Protein AF-A0A924SR46-F1 (afdb_monomer_lite)

Structure (mmCIF, N/CA/C/O backbone):
data_AF-A0A924SR46-F1
#
_entry.id   AF-A0A924SR46-F1
#
loop_
_atom_site.group_PDB
_atom_site.id
_atom_site.type_symbol
_atom_site.label_atom_id
_atom_site.label_alt_id
_atom_site.label_comp_id
_atom_site.label_asym_id
_atom_site.label_entity_id
_atom_site.label_seq_id
_atom_site.pdbx_PDB_ins_code
_atom_site.Cartn_x
_atom_site.Cartn_y
_atom_site.Cartn_z
_atom_site.occupancy
_atom_site.B_iso_or_equiv
_atom_site.auth_seq_id
_atom_site.auth_comp_id
_atom_site.auth_asym_id
_atom_site.auth_atom_id
_atom_site.pdbx_PDB_model_num
ATOM 1 N N . MET A 1 1 ? 10.509 16.889 -22.270 1.00 54.34 1 MET A N 1
ATOM 2 C CA . MET A 1 1 ? 10.581 15.571 -21.599 1.00 54.34 1 MET A CA 1
ATOM 3 C C . MET A 1 1 ? 11.833 14.773 -22.000 1.00 54.34 1 MET A C 1
ATOM 5 O O . MET A 1 1 ? 11.965 13.639 -21.573 1.00 54.34 1 MET A O 1
ATOM 9 N N . TYR A 1 2 ? 12.782 15.368 -22.738 1.00 54.53 2 TYR A N 1
ATOM 10 C CA . TYR A 1 2 ? 14.102 14.810 -23.071 1.00 54.53 2 TYR A CA 1
ATOM 11 C C . TYR A 1 2 ? 15.075 15.977 -23.220 1.00 54.53 2 TYR A C 1
ATOM 13 O O . TYR A 1 2 ? 15.497 16.347 -24.311 1.00 54.53 2 TYR A O 1
ATOM 21 N N . ASP A 1 3 ? 15.317 16.649 -22.103 1.00 64.50 3 ASP A N 1
ATOM 22 C CA . ASP A 1 3 ? 15.836 18.016 -22.132 1.00 64.50 3 ASP A CA 1
ATOM 23 C C . ASP A 1 3 ? 17.377 18.029 -22.088 1.00 64.50 3 ASP A C 1
ATOM 25 O O . ASP A 1 3 ? 18.006 19.064 -22.288 1.00 64.50 3 ASP A O 1
ATOM 29 N N . ASN A 1 4 ? 17.996 16.867 -21.838 1.00 70.69 4 ASN A N 1
ATOM 30 C CA . ASN A 1 4 ? 19.431 16.630 -21.953 1.00 70.69 4 ASN A CA 1
ATOM 31 C C . ASN A 1 4 ? 19.748 15.122 -22.070 1.00 70.69 4 ASN A C 1
ATOM 33 O O . ASN A 1 4 ? 18.899 14.268 -21.802 1.00 70.69 4 ASN A O 1
ATOM 37 N N . ALA A 1 5 ? 20.992 14.806 -22.448 1.00 70.81 5 ALA A N 1
ATOM 38 C CA . ALA A 1 5 ? 21.471 13.434 -22.645 1.00 70.81 5 ALA A CA 1
ATOM 39 C C . ALA A 1 5 ? 21.355 12.557 -21.384 1.00 70.81 5 ALA A C 1
ATOM 41 O O . ALA A 1 5 ? 21.022 11.382 -21.490 1.00 70.81 5 ALA A O 1
ATOM 42 N N . ASN A 1 6 ? 21.542 13.141 -20.197 1.00 67.38 6 ASN A N 1
ATOM 43 C CA . ASN A 1 6 ? 21.421 12.443 -18.914 1.00 67.38 6 ASN A CA 1
ATOM 44 C C . ASN A 1 6 ? 19.966 12.011 -18.659 1.00 67.38 6 ASN A C 1
ATOM 46 O O . ASN A 1 6 ? 19.716 10.902 -18.200 1.00 67.38 6 ASN A O 1
ATOM 50 N N . THR A 1 7 ? 18.991 12.859 -19.006 1.00 65.31 7 THR A N 1
ATOM 51 C CA . THR A 1 7 ? 17.563 12.529 -18.934 1.00 65.31 7 THR A CA 1
ATOM 52 C C . THR A 1 7 ? 17.222 11.387 -19.885 1.00 65.31 7 THR A C 1
ATOM 54 O O . THR A 1 7 ? 16.486 10.492 -19.493 1.00 65.31 7 THR A O 1
ATOM 57 N N . VAL A 1 8 ? 17.768 11.376 -21.105 1.00 67.56 8 VAL A N 1
ATOM 58 C CA . VAL A 1 8 ? 17.541 10.297 -22.083 1.00 67.56 8 VAL A CA 1
ATOM 59 C C . VAL A 1 8 ? 18.120 8.977 -21.577 1.00 67.56 8 VAL A C 1
ATOM 61 O O . VAL A 1 8 ? 17.394 7.995 -21.502 1.00 67.56 8 VAL A O 1
ATOM 64 N N . GLU A 1 9 ? 19.391 8.960 -21.175 1.00 68.12 9 GLU A N 1
ATOM 65 C CA . GLU A 1 9 ? 20.091 7.748 -20.731 1.00 68.12 9 GLU A CA 1
ATOM 66 C C . GLU A 1 9 ? 19.404 7.107 -19.516 1.00 68.12 9 GLU A C 1
ATOM 68 O O . GLU A 1 9 ? 19.146 5.906 -19.492 1.00 68.12 9 GLU A O 1
ATOM 73 N N . LYS A 1 10 ? 18.990 7.932 -18.551 1.00 67.50 10 LYS A N 1
ATOM 74 C CA . LYS A 1 10 ? 18.297 7.483 -17.339 1.00 67.50 10 LYS A CA 1
ATOM 75 C C . LYS A 1 10 ? 16.829 7.136 -17.544 1.00 67.50 10 LYS A C 1
ATOM 77 O O . LYS A 1 10 ? 16.287 6.372 -16.757 1.00 67.50 10 LYS A O 1
ATOM 82 N N . SER A 1 11 ? 16.179 7.669 -18.581 1.00 57.31 11 SER A N 1
ATOM 83 C CA . SER A 1 11 ? 14.776 7.341 -18.882 1.00 57.31 11 SER A CA 1
ATOM 84 C C . SER A 1 11 ? 14.591 5.894 -19.342 1.00 57.31 11 SER A C 1
ATOM 86 O O . SER A 1 11 ? 13.474 5.386 -19.291 1.00 57.31 11 SER A O 1
ATOM 88 N N . PHE A 1 12 ? 15.663 5.238 -19.798 1.00 67.00 12 PHE A N 1
ATOM 89 C CA . PHE A 1 12 ? 15.639 3.843 -20.244 1.00 67.00 12 PHE A CA 1
ATOM 90 C C . PHE A 1 12 ? 16.308 2.874 -19.259 1.00 67.00 12 PHE A C 1
ATOM 92 O O . PHE A 1 12 ? 16.263 1.664 -19.478 1.00 67.00 12 PHE A O 1
ATOM 99 N N . ASP A 1 13 ? 16.891 3.375 -18.165 1.00 73.44 13 ASP A N 1
ATOM 100 C CA . ASP A 1 13 ? 17.368 2.532 -17.071 1.00 73.44 13 ASP A CA 1
ATOM 101 C C . ASP A 1 13 ? 16.204 2.214 -16.125 1.00 73.44 13 ASP A C 1
ATOM 103 O O . ASP A 1 13 ? 15.815 3.014 -15.275 1.00 73.44 13 ASP A O 1
ATOM 107 N N . LEU A 1 14 ? 15.660 1.007 -16.274 1.00 62.41 14 LEU A N 1
ATOM 108 C CA . LEU A 1 14 ? 14.538 0.498 -15.480 1.00 62.41 14 LEU A CA 1
ATOM 109 C C . LEU A 1 14 ? 14.840 0.399 -13.974 1.00 62.41 14 LEU A C 1
ATOM 111 O O . LEU A 1 14 ? 13.915 0.227 -13.183 1.00 62.41 14 LEU A O 1
ATOM 115 N N . ASN A 1 15 ? 16.109 0.497 -13.572 1.00 74.38 15 ASN A N 1
ATOM 116 C CA . ASN A 1 15 ? 16.530 0.464 -12.173 1.00 74.38 15 ASN A CA 1
ATOM 117 C C . ASN A 1 15 ? 16.908 1.849 -11.637 1.00 74.38 15 ASN A C 1
ATOM 119 O O . ASN A 1 15 ? 17.216 1.985 -10.450 1.00 74.38 15 ASN A O 1
ATOM 123 N N . TYR A 1 16 ? 16.887 2.882 -12.481 1.00 80.31 16 TYR A N 1
ATOM 124 C CA . TYR A 1 16 ? 17.234 4.227 -12.066 1.00 80.31 16 TYR A CA 1
ATOM 125 C C . TYR A 1 16 ? 16.027 4.957 -11.473 1.00 80.31 16 TYR A C 1
ATOM 127 O O . TYR A 1 16 ? 15.036 5.240 -12.144 1.00 80.31 16 TYR A O 1
ATOM 135 N N . ILE A 1 17 ? 16.154 5.357 -10.209 1.00 81.25 17 ILE A N 1
ATOM 136 C CA . ILE A 1 17 ? 15.283 6.349 -9.579 1.00 81.25 17 ILE A CA 1
ATOM 137 C C . ILE A 1 17 ? 16.175 7.522 -9.179 1.00 81.25 17 ILE A C 1
ATOM 139 O O . ILE A 1 17 ? 17.184 7.342 -8.495 1.00 81.25 17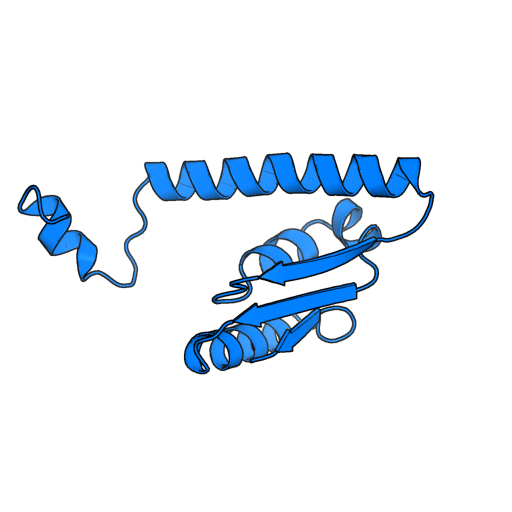 ILE A O 1
ATOM 143 N N . SER A 1 18 ? 15.831 8.734 -9.617 1.00 86.31 18 SER A N 1
ATOM 144 C CA . SER A 1 18 ? 16.599 9.920 -9.234 1.00 86.31 18 SER A CA 1
ATOM 145 C C . SER A 1 18 ? 16.492 10.177 -7.731 1.00 86.31 18 SER A C 1
ATOM 147 O O . SER A 1 18 ? 15.475 9.872 -7.112 1.00 86.31 18 SER A O 1
ATOM 149 N N . GLU A 1 19 ? 17.516 10.791 -7.137 1.00 88.88 19 GLU A N 1
ATOM 150 C CA . GLU A 1 19 ? 17.499 11.146 -5.711 1.00 88.88 19 GLU A CA 1
ATOM 151 C C . GLU A 1 19 ? 16.261 11.979 -5.348 1.00 88.88 19 GLU A C 1
ATOM 153 O O . GLU A 1 19 ? 15.602 11.714 -4.348 1.00 88.88 19 GLU A O 1
ATOM 158 N N . HIS A 1 20 ? 15.885 12.920 -6.216 1.00 88.44 20 HIS A N 1
ATOM 159 C CA . HIS A 1 20 ? 14.669 13.710 -6.056 1.00 88.44 20 HIS A CA 1
ATOM 160 C C . HIS A 1 20 ? 13.402 12.839 -6.014 1.00 88.44 20 HIS A C 1
ATOM 162 O O . HIS A 1 20 ? 12.529 13.061 -5.180 1.00 88.44 20 HIS A O 1
ATOM 168 N N . LEU A 1 21 ? 13.287 11.831 -6.888 1.00 88.25 21 LEU A N 1
ATOM 169 C CA . LEU A 1 21 ? 12.146 10.910 -6.876 1.00 88.25 21 LEU A CA 1
ATOM 170 C C . LEU A 1 21 ? 12.141 10.027 -5.623 1.00 88.25 21 LEU A C 1
ATOM 172 O O . LEU A 1 21 ? 11.077 9.810 -5.050 1.00 88.25 21 LEU A O 1
ATOM 176 N N . ILE A 1 22 ? 13.310 9.576 -5.157 1.00 91.19 22 ILE A N 1
ATOM 177 C CA . ILE A 1 22 ? 13.437 8.850 -3.884 1.00 91.19 22 ILE A CA 1
ATOM 178 C C . ILE A 1 22 ? 12.942 9.733 -2.729 1.00 91.19 22 ILE A C 1
ATOM 180 O O . ILE A 1 22 ? 12.125 9.297 -1.921 1.00 91.19 22 ILE A O 1
ATOM 184 N N . GLN A 1 23 ? 13.389 10.988 -2.664 1.00 94.38 23 GLN A N 1
ATOM 185 C CA . GLN A 1 23 ? 12.962 11.942 -1.637 1.00 94.38 23 GLN A CA 1
ATOM 186 C C . GLN A 1 23 ? 11.452 12.210 -1.697 1.00 94.38 23 GLN A C 1
ATOM 188 O O . GLN A 1 23 ? 10.795 12.215 -0.657 1.00 94.38 23 GLN A O 1
ATOM 193 N N . ALA A 1 24 ? 10.887 12.365 -2.897 1.00 93.81 24 ALA A N 1
ATOM 194 C CA . ALA A 1 24 ? 9.451 12.558 -3.084 1.00 93.81 24 ALA A CA 1
ATOM 195 C C . ALA A 1 24 ? 8.635 11.347 -2.597 1.00 93.81 24 ALA A C 1
ATOM 197 O O . ALA A 1 24 ? 7.658 11.525 -1.871 1.00 93.81 24 ALA A O 1
ATOM 198 N N . GLN A 1 25 ? 9.069 10.123 -2.918 1.00 93.38 25 GLN A N 1
ATOM 199 C CA . GLN A 1 25 ? 8.433 8.888 -2.440 1.00 93.38 25 GLN A CA 1
ATOM 200 C C . GLN A 1 25 ? 8.459 8.779 -0.909 1.00 93.38 25 GLN A C 1
A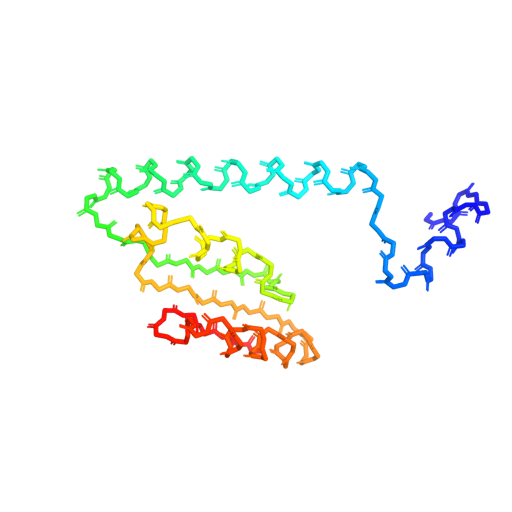TOM 202 O O . GLN A 1 25 ? 7.484 8.335 -0.301 1.00 93.38 25 GLN A O 1
ATOM 207 N N . TRP A 1 26 ? 9.552 9.197 -0.266 1.00 94.75 26 TRP A N 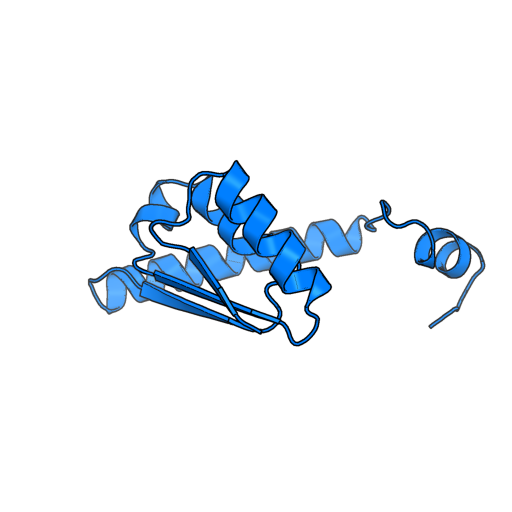1
ATOM 208 C CA . TRP A 1 26 ? 9.637 9.211 1.195 1.00 94.75 26 TRP A CA 1
ATOM 209 C C . TRP A 1 26 ? 8.764 10.289 1.832 1.00 94.75 26 TRP A C 1
ATOM 211 O O . TRP A 1 26 ? 8.126 10.020 2.850 1.00 94.75 26 TRP A O 1
ATOM 221 N N . ALA A 1 27 ? 8.713 11.486 1.246 1.00 96.75 27 ALA A N 1
ATOM 222 C CA . ALA A 1 27 ? 7.857 12.567 1.725 1.00 96.75 27 ALA A CA 1
ATOM 223 C C . ALA A 1 27 ? 6.374 12.170 1.657 1.00 96.75 27 ALA A C 1
ATOM 225 O O . ALA A 1 27 ? 5.658 12.301 2.649 1.00 96.75 27 ALA A O 1
ATOM 226 N N . GLU A 1 28 ? 5.944 11.594 0.532 1.00 95.88 28 GLU A N 1
ATOM 227 C CA . GLU A 1 28 ? 4.607 11.017 0.368 1.00 95.88 28 GLU A CA 1
ATOM 228 C C . GLU A 1 28 ? 4.315 9.973 1.454 1.00 95.88 28 GLU A C 1
ATOM 230 O O . GLU A 1 28 ? 3.291 10.050 2.134 1.00 95.88 28 GLU A O 1
ATOM 235 N N . PHE A 1 29 ? 5.234 9.031 1.680 1.00 96.50 29 PHE A N 1
ATOM 236 C CA . PHE A 1 29 ? 5.047 7.993 2.690 1.00 96.50 29 PHE A CA 1
ATOM 237 C C . PHE A 1 29 ? 4.943 8.560 4.117 1.00 96.50 29 PHE A C 1
ATOM 239 O O . PHE A 1 29 ? 4.178 8.054 4.941 1.00 96.50 29 PHE A O 1
ATOM 246 N N . ILE A 1 30 ? 5.694 9.618 4.437 1.00 97.75 30 ILE A N 1
ATOM 247 C CA . ILE A 1 30 ? 5.622 10.296 5.738 1.00 97.75 30 ILE A CA 1
ATOM 248 C C . ILE A 1 30 ? 4.253 10.949 5.936 1.00 97.75 30 ILE A C 1
ATOM 250 O O . ILE A 1 30 ? 3.640 10.743 6.986 1.00 97.75 30 ILE A O 1
ATOM 254 N N . GLU A 1 31 ? 3.766 11.703 4.952 1.00 98.25 31 GLU A N 1
ATOM 255 C CA . GLU A 1 31 ? 2.464 12.370 5.050 1.00 98.25 31 GLU A CA 1
ATOM 256 C C . GLU A 1 31 ? 1.311 11.362 5.088 1.00 98.25 31 GLU A C 1
ATOM 258 O O . GLU A 1 31 ? 0.405 11.496 5.912 1.00 98.25 31 GLU A O 1
ATOM 263 N N . LEU A 1 32 ? 1.386 10.282 4.305 1.00 97.94 32 LEU A N 1
ATOM 264 C CA . LEU A 1 32 ? 0.380 9.221 4.327 1.00 97.94 32 LEU A CA 1
ATOM 265 C C . LEU A 1 32 ? 0.231 8.597 5.724 1.00 97.94 32 LEU A C 1
ATOM 267 O O . LEU A 1 32 ? -0.885 8.432 6.214 1.00 97.94 32 LEU A O 1
ATOM 271 N N . LYS A 1 33 ? 1.342 8.304 6.414 1.00 98.12 33 LYS A N 1
ATOM 272 C CA . LYS A 1 33 ? 1.300 7.773 7.790 1.00 98.12 33 LYS A CA 1
ATOM 273 C C . LYS A 1 33 ? 0.641 8.734 8.779 1.00 98.12 33 LYS A C 1
ATOM 275 O O . LYS A 1 33 ? -0.045 8.275 9.694 1.00 98.12 33 LYS A O 1
ATOM 280 N N . LYS A 1 34 ? 0.832 10.048 8.609 1.00 98.50 34 LYS A N 1
ATOM 281 C CA . LYS A 1 34 ? 0.174 11.061 9.451 1.00 98.50 34 LYS A CA 1
ATOM 282 C C . LYS A 1 34 ? -1.334 11.033 9.235 1.00 98.50 34 LYS A C 1
ATOM 284 O O . LYS A 1 34 ? -2.072 10.965 10.212 1.00 98.50 34 LYS A O 1
ATOM 289 N N . VAL A 1 35 ? -1.773 10.997 7.976 1.00 98.38 35 VAL A N 1
ATOM 290 C CA . VAL A 1 35 ? -3.198 10.934 7.619 1.00 98.38 35 VAL A CA 1
ATOM 291 C C . VAL A 1 35 ? -3.846 9.654 8.147 1.00 98.38 35 VAL A C 1
ATOM 293 O O . VAL A 1 35 ? -4.918 9.722 8.744 1.00 98.38 35 VAL A O 1
ATOM 296 N N . ILE A 1 36 ? -3.192 8.497 7.996 1.00 98.56 36 ILE A N 1
ATOM 297 C CA . ILE A 1 36 ? -3.690 7.224 8.543 1.00 98.56 36 ILE A CA 1
ATOM 298 C C . ILE A 1 36 ? -3.854 7.325 10.063 1.00 98.56 36 ILE A C 1
ATOM 300 O O . ILE A 1 36 ? -4.925 7.023 10.583 1.00 98.56 36 ILE A O 1
ATOM 304 N N . THR A 1 37 ? -2.825 7.804 10.766 1.00 98.56 37 THR A N 1
ATOM 305 C CA . THR A 1 37 ? -2.852 7.964 12.227 1.00 98.56 37 THR A CA 1
ATOM 306 C C . THR A 1 37 ? -3.975 8.902 12.674 1.00 98.56 37 THR A C 1
ATOM 308 O O . THR A 1 37 ? -4.761 8.563 13.560 1.00 98.56 37 THR A O 1
ATOM 311 N N . GLU A 1 38 ? -4.090 10.075 12.047 1.00 98.62 38 GLU A N 1
ATOM 312 C CA . GLU A 1 38 ? -5.126 11.059 12.370 1.00 98.62 38 GLU A CA 1
ATOM 313 C C . GLU A 1 38 ? -6.529 10.475 12.167 1.00 98.62 38 GLU A C 1
ATOM 315 O O . GLU A 1 38 ? -7.373 10.540 13.064 1.00 98.62 38 GLU A O 1
ATOM 320 N N . LEU A 1 39 ? -6.780 9.870 11.002 1.00 98.56 39 LEU A N 1
ATOM 321 C CA . LEU A 1 39 ? -8.083 9.305 10.666 1.00 98.56 39 LEU A CA 1
ATOM 322 C C . LEU A 1 39 ? -8.438 8.116 11.556 1.00 98.56 39 LEU A C 1
ATOM 324 O O . LEU A 1 39 ? -9.589 8.017 11.981 1.00 98.56 39 LEU A O 1
ATOM 328 N N . TYR A 1 40 ? -7.472 7.254 11.875 1.00 98.69 40 TYR A N 1
ATOM 329 C CA . TYR A 1 40 ? -7.663 6.139 12.796 1.00 98.69 40 TYR A CA 1
ATOM 330 C C . TYR A 1 40 ? -8.145 6.629 14.164 1.00 98.69 40 TYR A C 1
ATOM 332 O O . TYR A 1 40 ? -9.166 6.158 14.664 1.00 98.69 40 TYR A O 1
ATOM 340 N N . HIS A 1 41 ? -7.465 7.623 14.746 1.00 98.38 41 HIS A N 1
ATOM 341 C CA . HIS A 1 41 ? -7.848 8.179 16.045 1.00 98.38 41 HIS A CA 1
ATOM 342 C C . HIS A 1 41 ? -9.176 8.933 15.991 1.00 98.38 41 HIS A C 1
ATOM 344 O O . HIS A 1 41 ? -9.993 8.802 16.900 1.00 98.38 41 HIS A O 1
ATOM 350 N N . ARG A 1 42 ? -9.426 9.688 14.916 1.00 98.50 42 ARG A N 1
ATOM 351 C CA . ARG A 1 42 ? -10.672 10.444 14.748 1.00 98.50 42 ARG A CA 1
ATOM 352 C C . ARG A 1 42 ? -11.889 9.536 14.586 1.00 98.50 42 ARG A C 1
ATOM 354 O O . ARG A 1 42 ? -12.953 9.843 15.113 1.00 98.50 42 ARG A O 1
ATOM 361 N N . LEU A 1 43 ? -11.749 8.451 13.828 1.00 98.00 43 LEU A N 1
ATOM 362 C CA . LEU A 1 43 ? -12.831 7.502 13.554 1.00 98.00 43 LEU A CA 1
ATOM 363 C C . LEU A 1 43 ? -12.914 6.383 14.598 1.00 98.00 43 LEU A C 1
ATOM 365 O O . LEU A 1 43 ? -13.905 5.656 14.621 1.00 98.00 43 LEU A O 1
ATOM 369 N N . ASN A 1 44 ? -11.882 6.248 15.435 1.00 97.81 44 ASN A N 1
ATOM 370 C CA . ASN A 1 44 ? -11.709 5.199 16.435 1.00 97.81 44 ASN A CA 1
ATOM 371 C C . ASN A 1 44 ? -11.907 3.784 15.861 1.00 97.81 44 ASN A C 1
ATOM 373 O O . ASN A 1 44 ? -12.575 2.937 16.456 1.00 97.81 44 ASN A O 1
ATOM 377 N N . ARG A 1 45 ? -11.371 3.548 14.657 1.00 97.88 45 ARG A N 1
ATOM 378 C CA . ARG A 1 45 ? -11.410 2.252 13.967 1.00 97.88 45 ARG A CA 1
ATOM 379 C C . ARG A 1 45 ? -10.312 2.147 12.903 1.00 97.88 45 ARG A C 1
ATOM 381 O O . ARG A 1 45 ? -9.942 3.179 12.337 1.00 97.88 45 ARG A O 1
ATOM 388 N N . PRO A 1 46 ? -9.855 0.926 12.567 1.00 98.50 46 PRO A N 1
ATOM 389 C CA . PRO A 1 46 ? -8.992 0.697 11.413 1.00 98.50 46 PRO A CA 1
ATOM 390 C C . PRO A 1 46 ? -9.611 1.188 10.097 1.00 98.50 46 PRO A C 1
ATOM 392 O O . PRO A 1 46 ? -10.832 1.161 9.916 1.00 98.50 46 PRO A O 1
ATOM 395 N N . LEU A 1 47 ? -8.760 1.635 9.178 1.00 98.50 47 LEU A N 1
ATOM 396 C CA . LEU A 1 47 ? -9.151 2.251 7.913 1.00 98.50 47 LEU A CA 1
ATOM 397 C C . LEU A 1 47 ? -9.175 1.234 6.771 1.00 98.50 47 LEU A C 1
ATOM 399 O O . LEU A 1 47 ? -8.300 0.375 6.678 1.00 98.50 47 LEU A O 1
ATOM 403 N N . SER A 1 48 ? -10.139 1.386 5.869 1.00 98.38 48 SER A N 1
ATOM 404 C CA . SER A 1 48 ? -10.090 0.784 4.535 1.00 98.38 48 SER A CA 1
ATOM 405 C C . SER A 1 48 ? -9.510 1.807 3.562 1.00 98.38 48 SER A C 1
ATOM 407 O O . SER A 1 48 ? -9.979 2.947 3.528 1.00 98.38 48 SER A O 1
ATOM 409 N N . ILE A 1 49 ? -8.486 1.419 2.808 1.00 98.31 49 ILE A N 1
ATOM 410 C CA . ILE A 1 49 ? -7.754 2.288 1.881 1.00 98.31 49 ILE A CA 1
ATOM 411 C C . ILE A 1 49 ? -8.002 1.809 0.451 1.00 98.31 49 ILE A C 1
ATOM 413 O O . ILE A 1 49 ? -7.935 0.612 0.197 1.00 98.31 49 ILE A O 1
ATOM 417 N N . LEU A 1 50 ? -8.259 2.753 -0.457 1.00 98.19 50 LEU A N 1
ATOM 418 C CA . LEU A 1 50 ? -8.254 2.531 -1.901 1.00 98.19 50 LEU A CA 1
ATOM 419 C C . LEU A 1 50 ? -7.047 3.258 -2.509 1.00 98.19 50 LEU A C 1
ATOM 421 O O . LEU A 1 50 ? -6.953 4.481 -2.396 1.00 98.19 50 LEU A O 1
ATOM 425 N N . ASP A 1 51 ? -6.152 2.510 -3.144 1.00 97.62 51 ASP A N 1
ATOM 426 C CA . ASP A 1 51 ? -4.950 2.990 -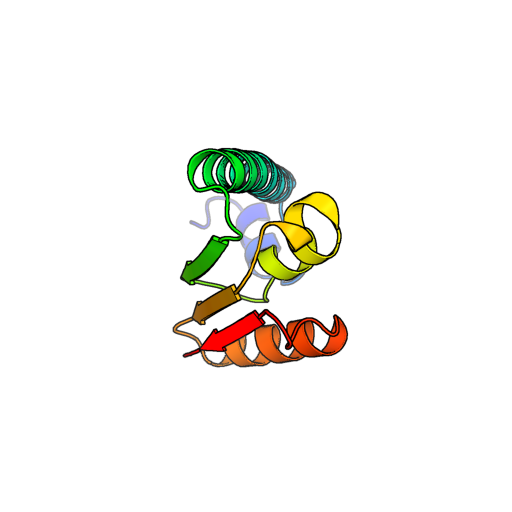3.825 1.00 97.62 51 ASP A CA 1
ATOM 427 C C . ASP A 1 51 ? -5.134 2.917 -5.345 1.00 97.62 51 ASP A C 1
ATOM 429 O O . ASP A 1 51 ? -5.215 1.835 -5.929 1.00 97.62 51 ASP A O 1
ATOM 433 N N . ILE A 1 52 ? -5.247 4.079 -5.987 1.00 97.62 52 ILE A N 1
ATOM 434 C CA . ILE A 1 52 ? -5.448 4.185 -7.434 1.00 97.62 52 ILE A CA 1
ATOM 435 C C . ILE A 1 52 ? -4.090 4.402 -8.094 1.00 97.62 52 ILE A C 1
ATOM 437 O O . ILE A 1 52 ? -3.461 5.441 -7.899 1.00 97.62 52 ILE A O 1
ATOM 441 N N . GLY A 1 53 ? -3.675 3.442 -8.918 1.00 96.50 53 GLY A N 1
ATOM 442 C CA . GLY A 1 53 ? -2.315 3.358 -9.438 1.00 96.50 53 GLY A CA 1
ATOM 443 C C . GLY A 1 53 ? -1.379 2.638 -8.467 1.00 96.50 53 GLY A C 1
ATOM 444 O O . GLY A 1 53 ? -0.283 3.133 -8.198 1.00 96.50 53 GLY A O 1
ATOM 445 N N . ILE A 1 54 ? -1.799 1.471 -7.951 1.00 96.81 54 ILE A N 1
ATOM 446 C CA . ILE A 1 54 ? -1.010 0.673 -6.989 1.00 96.81 54 ILE A CA 1
ATOM 447 C C . ILE A 1 54 ? 0.383 0.307 -7.531 1.00 96.81 54 ILE A C 1
ATOM 449 O O . ILE A 1 54 ? 1.319 0.054 -6.756 1.00 96.81 54 ILE A O 1
ATOM 453 N N . GLY A 1 55 ? 0.555 0.281 -8.859 1.00 96.06 55 GLY A N 1
ATOM 454 C CA . GLY A 1 55 ? 1.826 -0.004 -9.505 1.00 96.06 55 GLY A CA 1
ATOM 455 C C . GLY A 1 55 ? 2.371 -1.356 -9.056 1.00 96.06 55 GLY A C 1
ATOM 456 O O . GLY A 1 55 ? 1.757 -2.393 -9.264 1.00 96.06 55 GLY A O 1
ATOM 457 N N . ASN A 1 56 ? 3.529 -1.358 -8.396 1.00 95.62 56 ASN A N 1
ATOM 458 C CA . ASN A 1 56 ? 4.166 -2.575 -7.887 1.00 95.62 56 ASN A CA 1
ATOM 459 C C . ASN A 1 56 ? 3.866 -2.871 -6.403 1.00 95.62 56 ASN A C 1
ATOM 461 O O . ASN A 1 56 ? 4.644 -3.589 -5.773 1.00 95.62 56 ASN A O 1
ATOM 465 N N . ALA A 1 57 ? 2.798 -2.314 -5.824 1.00 97.19 57 ALA A N 1
ATOM 466 C CA . ALA A 1 57 ? 2.473 -2.434 -4.398 1.00 97.19 57 ALA A CA 1
ATOM 467 C C . ALA A 1 57 ? 3.514 -1.788 -3.451 1.00 97.19 57 ALA A C 1
ATOM 469 O O . ALA A 1 57 ? 3.705 -2.243 -2.320 1.00 97.19 57 ALA A O 1
ATOM 470 N N . ARG A 1 58 ? 4.194 -0.707 -3.876 1.00 96.00 58 ARG A N 1
ATOM 471 C CA . ARG A 1 58 ? 5.203 0.003 -3.056 1.00 96.00 58 ARG A CA 1
ATOM 472 C C . AR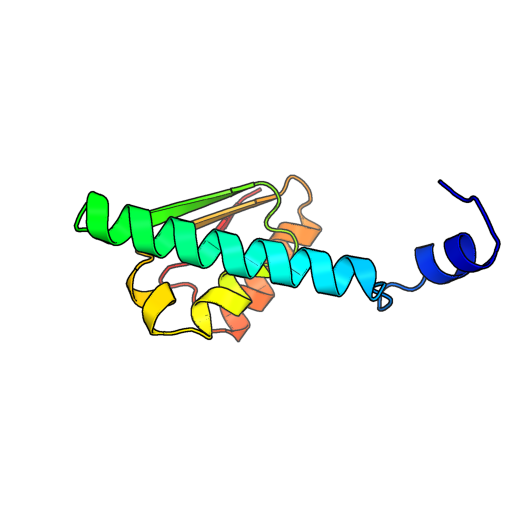G A 1 58 ? 4.643 0.474 -1.712 1.00 96.00 58 ARG A C 1
ATOM 474 O O . ARG A 1 58 ? 5.287 0.270 -0.684 1.00 96.00 58 ARG A O 1
ATOM 481 N N . ILE A 1 59 ? 3.478 1.119 -1.709 1.00 97.56 59 ILE A N 1
ATOM 482 C CA . ILE A 1 59 ? 2.880 1.662 -0.484 1.00 97.56 59 ILE A CA 1
ATOM 483 C C . ILE A 1 59 ? 2.505 0.553 0.508 1.00 97.56 59 ILE A C 1
ATOM 485 O O . ILE A 1 59 ? 3.027 0.600 1.626 1.00 97.56 59 ILE A O 1
ATOM 489 N N . PRO A 1 60 ? 1.699 -0.469 0.155 1.00 97.31 60 PRO A N 1
ATOM 490 C CA . PRO A 1 60 ? 1.380 -1.539 1.100 1.00 97.31 60 PRO A CA 1
ATOM 491 C C . PRO A 1 60 ? 2.629 -2.317 1.537 1.00 97.31 60 PRO A C 1
ATOM 493 O O . PRO A 1 60 ? 2.715 -2.690 2.704 1.00 97.31 60 PRO A O 1
ATOM 496 N N . LYS A 1 61 ? 3.652 -2.461 0.676 1.00 96.88 61 LYS A N 1
ATOM 497 C CA . LYS A 1 61 ? 4.960 -3.020 1.060 1.00 96.88 61 LYS A CA 1
ATOM 498 C C . LYS A 1 61 ? 5.651 -2.229 2.171 1.00 96.88 61 LYS A C 1
ATOM 500 O O . LYS A 1 61 ? 6.231 -2.826 3.074 1.00 96.88 61 LYS A O 1
ATOM 505 N N . HIS A 1 62 ? 5.647 -0.899 2.104 1.00 96.88 62 HIS A N 1
ATOM 506 C CA . HIS A 1 62 ? 6.267 -0.081 3.147 1.00 96.88 62 HIS A CA 1
ATOM 507 C C . HIS A 1 62 ? 5.397 0.026 4.401 1.00 96.88 62 HIS A C 1
ATOM 509 O O . HIS A 1 62 ? 5.941 0.021 5.504 1.00 96.88 62 HIS A O 1
ATOM 515 N N . LEU A 1 63 ? 4.069 0.102 4.258 1.00 97.56 63 LEU A N 1
ATOM 516 C CA . LEU A 1 63 ? 3.151 0.148 5.397 1.00 97.56 63 LEU A CA 1
ATOM 517 C C . LEU A 1 63 ? 3.203 -1.144 6.217 1.00 97.56 63 LEU A C 1
ATOM 519 O O . LEU A 1 63 ? 3.277 -1.060 7.439 1.00 97.56 63 LEU A O 1
ATOM 523 N N . SER A 1 64 ? 3.234 -2.317 5.577 1.00 97.19 64 SER A N 1
ATOM 524 C CA . SER A 1 64 ? 3.283 -3.606 6.282 1.00 97.19 64 SER A CA 1
ATOM 525 C C . SER A 1 64 ? 4.568 -3.815 7.088 1.00 97.19 64 SER A C 1
ATOM 527 O O . SER A 1 64 ? 4.567 -4.549 8.075 1.00 97.19 64 SER A O 1
ATOM 529 N N . GLY A 1 65 ? 5.651 -3.119 6.727 1.00 96.50 65 GLY A N 1
ATOM 530 C CA . GLY A 1 65 ? 6.893 -3.072 7.501 1.00 96.50 65 GLY A CA 1
ATOM 531 C C . GLY A 1 65 ? 6.841 -2.186 8.755 1.00 96.50 65 GLY A C 1
ATOM 532 O O . GLY A 1 65 ? 7.780 -2.219 9.546 1.00 96.50 65 GLY A O 1
ATOM 533 N N . VAL A 1 66 ? 5.779 -1.397 8.957 1.00 97.31 66 VAL A N 1
ATOM 534 C CA . VAL A 1 66 ? 5.598 -0.511 10.120 1.00 97.31 66 VAL A CA 1
ATOM 535 C C . VAL A 1 66 ? 4.365 -0.963 10.894 1.00 97.31 66 VAL A C 1
ATOM 537 O O . VAL A 1 66 ? 3.252 -0.505 10.631 1.00 97.31 66 VAL A O 1
ATOM 540 N N . LYS A 1 67 ? 4.560 -1.879 11.849 1.00 96.81 67 LYS A N 1
ATOM 541 C CA . LYS A 1 67 ? 3.473 -2.582 12.548 1.00 96.81 67 LYS A CA 1
ATOM 542 C C . LYS A 1 67 ? 2.415 -1.633 13.120 1.00 96.81 67 LYS A C 1
ATOM 544 O O . LYS A 1 67 ? 1.227 -1.879 12.951 1.00 96.81 67 LYS A O 1
ATOM 549 N N . GLU A 1 68 ? 2.834 -0.544 13.757 1.00 97.25 68 GLU A N 1
ATOM 550 C CA . GLU A 1 68 ? 1.939 0.418 14.403 1.00 97.25 68 GLU A CA 1
ATOM 551 C C . GLU A 1 68 ? 0.970 1.060 13.408 1.00 97.25 68 GLU A C 1
ATOM 553 O O . GLU A 1 68 ? -0.191 1.277 13.737 1.00 97.25 68 GLU A O 1
ATOM 558 N N . ILE A 1 69 ? 1.432 1.335 12.185 1.00 98.00 69 ILE A N 1
ATOM 559 C CA . ILE A 1 69 ? 0.587 1.877 11.118 1.00 98.00 69 ILE A CA 1
ATOM 560 C C . ILE A 1 69 ? -0.213 0.757 10.453 1.00 98.00 69 ILE A C 1
ATOM 562 O O . ILE A 1 69 ? -1.381 0.946 10.125 1.00 98.00 69 ILE A O 1
ATOM 566 N N . TRP A 1 70 ? 0.385 -0.421 10.270 1.00 98.19 70 TRP A N 1
ATOM 567 C CA . TRP A 1 70 ? -0.284 -1.558 9.645 1.00 98.19 70 TRP A CA 1
ATOM 568 C C . TRP A 1 70 ? -1.494 -2.054 10.441 1.00 98.19 70 TRP A C 1
ATOM 570 O O . TRP A 1 70 ? -2.510 -2.438 9.860 1.00 98.19 70 TRP A O 1
ATOM 580 N N . ASP A 1 71 ? -1.423 -1.996 11.769 1.00 98.19 71 ASP A N 1
ATOM 581 C CA . ASP A 1 71 ? -2.541 -2.314 12.659 1.00 98.19 71 ASP A CA 1
ATOM 582 C C . ASP A 1 71 ? -3.705 -1.312 12.515 1.00 98.19 71 ASP A C 1
ATOM 584 O O . ASP A 1 71 ? -4.857 -1.663 12.768 1.00 98.19 71 ASP A O 1
ATOM 588 N N . MET A 1 72 ? -3.431 -0.087 12.048 1.00 98.56 72 MET A N 1
ATOM 589 C CA . MET A 1 72 ? -4.451 0.930 11.760 1.00 98.56 72 MET A CA 1
ATOM 590 C C . MET A 1 72 ? -5.142 0.720 10.406 1.00 98.56 72 MET A C 1
ATOM 592 O O . MET A 1 72 ? -6.117 1.411 10.112 1.00 98.56 72 MET A O 1
ATOM 596 N N . VAL A 1 73 ? -4.675 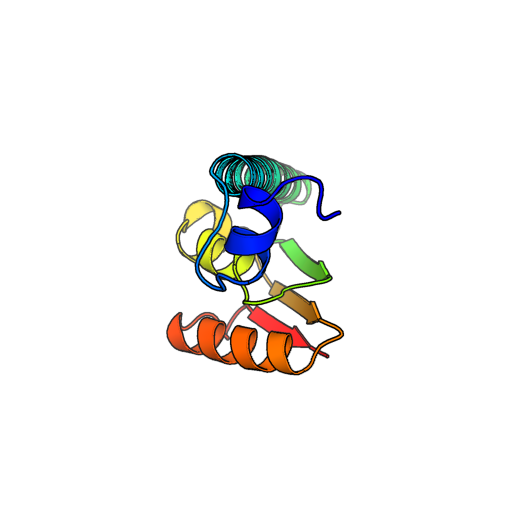-0.221 9.582 1.00 98.38 73 VAL A N 1
ATOM 597 C CA . VAL A 1 73 ? -5.275 -0.572 8.289 1.00 98.38 73 VAL A CA 1
ATOM 598 C C . VAL A 1 73 ? -6.073 -1.869 8.437 1.00 98.38 73 VAL A C 1
ATOM 600 O O . VAL A 1 73 ? -5.531 -2.904 8.828 1.00 98.38 73 VAL A O 1
ATOM 603 N N . ALA A 1 74 ? -7.369 -1.815 8.127 1.00 98.38 74 ALA A N 1
ATOM 604 C CA . ALA A 1 74 ? -8.251 -2.982 8.061 1.00 98.38 74 ALA A CA 1
ATOM 605 C C . ALA A 1 74 ? -8.180 -3.676 6.698 1.00 98.38 74 ALA A C 1
ATOM 607 O O . ALA A 1 74 ? -8.075 -4.895 6.645 1.00 98.38 74 ALA A O 1
ATOM 608 N N . LEU A 1 75 ? -8.260 -2.895 5.620 1.00 98.19 75 LEU A N 1
ATOM 609 C CA . LEU A 1 75 ? -8.272 -3.371 4.238 1.00 98.19 75 LEU A CA 1
ATOM 610 C C . LEU A 1 75 ? -7.501 -2.383 3.363 1.00 98.19 75 LEU A C 1
ATOM 612 O O . LEU A 1 75 ? -7.545 -1.175 3.603 1.00 98.19 75 LEU A O 1
ATOM 616 N N . TYR A 1 76 ? -6.829 -2.898 2.347 1.00 98.56 76 TYR A N 1
ATOM 617 C CA . TYR A 1 76 ? -6.108 -2.123 1.356 1.00 98.56 76 TYR A CA 1
ATOM 618 C C . TYR A 1 76 ? -6.427 -2.673 -0.037 1.00 98.56 76 TYR A C 1
ATOM 620 O O . TYR A 1 76 ? -5.891 -3.698 -0.452 1.00 98.56 76 TYR A O 1
ATOM 628 N N . ASP A 1 77 ? -7.303 -1.989 -0.758 1.00 98.50 77 ASP A N 1
ATOM 629 C CA . ASP A 1 77 ? -7.595 -2.293 -2.152 1.00 98.50 77 ASP A CA 1
ATOM 630 C C . ASP A 1 77 ? -6.711 -1.431 -3.047 1.00 98.50 77 ASP A C 1
ATOM 632 O O . ASP A 1 77 ? -6.697 -0.209 -2.923 1.00 98.50 77 ASP A O 1
ATOM 636 N N . GLY A 1 78 ? -5.972 -2.056 -3.954 1.00 98.19 78 GLY A N 1
ATOM 637 C CA . GLY A 1 78 ? -5.230 -1.372 -5.004 1.00 98.19 78 GLY A CA 1
ATOM 638 C C . GLY A 1 78 ? -5.847 -1.610 -6.368 1.00 98.19 78 GLY A C 1
ATOM 639 O O . GLY A 1 78 ? -6.305 -2.712 -6.641 1.00 98.19 78 GLY A O 1
ATOM 640 N N . THR A 1 79 ? -5.828 -0.613 -7.243 1.00 98.19 79 THR A N 1
ATOM 641 C CA . THR A 1 79 ? -6.228 -0.764 -8.648 1.00 98.19 79 THR A CA 1
ATOM 642 C C . THR A 1 79 ? -5.172 -0.191 -9.579 1.00 98.19 79 THR A C 1
ATOM 644 O O . THR A 1 79 ? -4.524 0.804 -9.246 1.00 98.19 79 THR A O 1
ATOM 647 N N . ASP A 1 80 ? -4.975 -0.817 -10.735 1.00 98.00 80 ASP A N 1
ATOM 648 C CA . ASP A 1 80 ? -4.132 -0.289 -11.802 1.00 98.00 80 ASP A CA 1
ATOM 649 C C . ASP A 1 80 ? -4.700 -0.678 -13.169 1.00 98.00 80 ASP A C 1
ATOM 651 O O . ASP A 1 80 ? -5.075 -1.825 -13.391 1.00 98.00 80 ASP A O 1
ATOM 655 N N . ASN A 1 81 ? -4.714 0.266 -14.111 1.00 96.88 81 ASN A N 1
ATOM 656 C CA . ASN A 1 81 ? -5.248 0.024 -15.451 1.00 96.88 81 ASN A CA 1
ATOM 657 C C . ASN A 1 81 ? -4.290 -0.777 -16.353 1.00 96.88 81 ASN A C 1
ATOM 659 O O . ASN A 1 81 ? -4.631 -1.085 -17.499 1.00 96.88 81 ASN A O 1
ATOM 663 N N . ALA A 1 82 ? -3.085 -1.088 -15.872 1.00 96.00 82 ALA A N 1
ATOM 664 C CA . ALA A 1 82 ? -2.136 -1.961 -16.535 1.00 96.00 82 ALA A CA 1
ATOM 665 C C . ALA A 1 82 ? -2.080 -3.328 -15.839 1.00 96.00 82 ALA A C 1
ATOM 667 O O . ALA A 1 82 ? -1.632 -3.449 -14.700 1.00 96.00 82 ALA A O 1
ATOM 668 N N . GLN A 1 83 ? -2.420 -4.396 -16.570 1.00 95.50 83 GLN A N 1
ATOM 669 C CA . GLN A 1 83 ? -2.400 -5.764 -16.033 1.00 95.50 83 GLN A CA 1
ATOM 670 C C . GLN A 1 83 ? -1.007 -6.150 -15.521 1.00 95.50 83 GLN A C 1
ATOM 672 O O . GLN A 1 83 ? -0.881 -6.817 -14.505 1.00 95.50 83 GLN A O 1
ATOM 677 N N . SER A 1 84 ? 0.056 -5.657 -16.164 1.00 95.62 84 SER A N 1
ATOM 678 C CA . SER A 1 84 ? 1.426 -5.867 -15.692 1.00 95.62 84 SER A CA 1
ATOM 679 C C . SER A 1 84 ? 1.679 -5.296 -14.294 1.00 95.62 84 SER A C 1
ATOM 681 O O . SER A 1 84 ? 2.465 -5.870 -13.544 1.00 95.62 84 SER A O 1
ATOM 683 N N . CYS A 1 85 ? 1.042 -4.175 -13.937 1.00 96.12 85 CYS A N 1
ATOM 684 C CA . CYS A 1 85 ? 1.120 -3.616 -12.590 1.00 96.12 85 CYS A CA 1
ATOM 685 C C . CYS A 1 85 ? 0.370 -4.512 -11.604 1.00 96.12 85 CYS A C 1
ATOM 687 O O . CYS A 1 85 ? 0.953 -4.908 -10.598 1.00 96.12 85 CYS A O 1
ATOM 689 N N . VAL A 1 86 ? -0.856 -4.929 -11.940 1.00 97.25 86 VAL A N 1
ATOM 690 C CA . VAL A 1 86 ? -1.639 -5.875 -11.127 1.00 97.25 86 VAL A CA 1
ATOM 691 C C . VAL A 1 86 ? -0.842 -7.161 -10.877 1.00 97.25 86 VAL A C 1
ATOM 693 O O . VAL A 1 86 ? -0.584 -7.499 -9.724 1.00 97.25 86 VAL A O 1
ATOM 696 N N . ASP A 1 87 ? -0.306 -7.796 -11.919 1.00 97.62 87 ASP A N 1
ATOM 697 C CA . ASP A 1 87 ? 0.472 -9.037 -11.812 1.00 97.62 87 ASP A CA 1
ATOM 698 C C . ASP A 1 87 ? 1.722 -8.886 -10.922 1.00 97.62 87 ASP A C 1
ATOM 700 O O . ASP A 1 87 ? 2.091 -9.791 -10.167 1.00 97.62 87 ASP A O 1
ATOM 704 N N . ILE A 1 88 ? 2.429 -7.754 -11.024 1.00 97.38 88 ILE A N 1
ATOM 705 C CA . ILE A 1 88 ? 3.604 -7.474 -10.184 1.00 97.38 88 ILE A CA 1
ATOM 706 C C . ILE A 1 88 ? 3.175 -7.197 -8.740 1.00 97.38 88 ILE A C 1
ATOM 708 O O . ILE A 1 88 ? 3.839 -7.653 -7.805 1.00 97.38 88 ILE A O 1
ATOM 712 N N . SER A 1 89 ? 2.079 -6.466 -8.551 1.00 97.50 89 SER A N 1
ATOM 713 C CA . SER A 1 89 ? 1.532 -6.150 -7.237 1.00 97.50 89 SER A CA 1
ATOM 714 C C . SER A 1 89 ? 1.120 -7.425 -6.494 1.00 97.50 89 SER A C 1
ATOM 716 O O . SER A 1 89 ? 1.569 -7.624 -5.369 1.00 97.50 89 SER A O 1
ATOM 718 N N . GLU A 1 90 ? 0.408 -8.352 -7.143 1.00 98.19 90 GLU A N 1
ATOM 719 C CA . GLU A 1 90 ? -0.004 -9.638 -6.570 1.00 98.19 90 GLU A CA 1
ATOM 720 C C . GLU A 1 90 ? 1.198 -10.490 -6.155 1.00 98.19 90 GLU A C 1
ATOM 722 O O . GLU A 1 90 ? 1.226 -11.037 -5.050 1.00 98.19 90 GLU A O 1
ATOM 727 N N . LYS A 1 91 ? 2.241 -10.554 -6.997 1.00 97.94 91 LYS A N 1
ATOM 728 C CA . LYS A 1 91 ? 3.494 -11.247 -6.655 1.00 97.94 91 LYS A CA 1
ATOM 729 C C . LYS A 1 91 ? 4.144 -10.659 -5.405 1.00 97.94 91 LYS A C 1
ATOM 731 O O . LYS A 1 91 ? 4.595 -11.412 -4.543 1.00 97.94 91 LYS A O 1
ATOM 736 N N . ASN A 1 92 ? 4.191 -9.332 -5.294 1.00 97.81 92 ASN A N 1
ATOM 737 C CA . ASN A 1 92 ? 4.782 -8.655 -4.142 1.00 97.81 92 ASN A CA 1
ATOM 738 C C . ASN A 1 92 ? 3.936 -8.832 -2.877 1.00 97.81 92 ASN A C 1
ATOM 740 O O . ASN A 1 92 ? 4.490 -9.124 -1.820 1.00 97.81 92 ASN A O 1
ATOM 744 N N . ILE A 1 93 ? 2.611 -8.717 -2.986 1.00 98.31 93 ILE A N 1
ATOM 745 C CA . ILE A 1 93 ? 1.666 -8.989 -1.897 1.00 98.31 93 ILE A CA 1
ATOM 746 C C . ILE A 1 93 ? 1.877 -10.417 -1.380 1.00 98.31 93 ILE A C 1
ATOM 748 O O . ILE A 1 93 ? 2.011 -10.622 -0.173 1.00 98.31 93 ILE A O 1
ATOM 752 N N . ALA A 1 94 ? 1.980 -11.391 -2.289 1.00 98.25 94 ALA A N 1
ATOM 753 C CA . ALA A 1 94 ? 2.184 -12.783 -1.926 1.00 98.25 94 ALA A CA 1
ATOM 754 C C . ALA A 1 94 ? 3.540 -13.043 -1.267 1.00 98.25 94 ALA A C 1
ATOM 756 O O . ALA A 1 94 ? 3.605 -13.724 -0.247 1.00 98.25 94 ALA A O 1
ATOM 757 N N . ALA A 1 95 ? 4.615 -12.461 -1.800 1.00 98.06 95 ALA A N 1
ATOM 758 C CA . ALA A 1 95 ? 5.950 -12.578 -1.218 1.00 98.06 95 ALA A CA 1
ATOM 759 C C . ALA A 1 95 ? 6.042 -11.975 0.196 1.00 98.06 95 ALA A C 1
ATOM 761 O O . ALA A 1 95 ? 6.843 -12.431 1.012 1.00 98.06 95 ALA A O 1
ATOM 762 N N . LEU A 1 96 ? 5.229 -10.957 0.486 1.00 97.06 96 LEU A N 1
ATOM 763 C CA . LEU A 1 96 ? 5.166 -10.292 1.788 1.00 97.06 96 LEU A CA 1
ATOM 764 C C . LEU A 1 96 ? 4.193 -10.964 2.769 1.00 97.06 96 LEU A C 1
ATOM 766 O O . LEU A 1 96 ? 4.209 -10.610 3.944 1.00 97.06 96 LEU A O 1
ATOM 770 N N . ASN A 1 97 ? 3.388 -11.932 2.316 1.00 97.81 97 ASN A N 1
ATOM 771 C CA . ASN A 1 97 ? 2.322 -12.577 3.091 1.00 97.81 97 ASN A CA 1
ATOM 772 C C . ASN A 1 97 ? 1.302 -11.580 3.677 1.00 97.81 97 ASN A C 1
ATOM 774 O O . ASN A 1 97 ? 0.954 -11.675 4.852 1.00 97.81 97 ASN A O 1
ATOM 778 N N . ILE A 1 98 ? 0.854 -10.609 2.871 1.00 98.12 98 ILE A N 1
ATOM 779 C CA . ILE A 1 98 ? -0.116 -9.571 3.283 1.00 98.12 98 ILE A CA 1
ATOM 780 C C . ILE A 1 98 ? -1.468 -9.675 2.558 1.00 98.12 98 ILE A C 1
ATOM 782 O O . ILE A 1 98 ? -2.251 -8.724 2.551 1.00 98.12 98 ILE A O 1
ATOM 786 N N . GLN A 1 99 ? -1.757 -10.822 1.934 1.00 98.00 99 GLN A N 1
ATOM 787 C CA . GLN A 1 99 ? -3.026 -11.091 1.238 1.00 98.00 99 GLN A CA 1
ATOM 788 C C . GLN A 1 99 ? -4.247 -11.044 2.170 1.00 98.00 99 GLN A C 1
ATOM 790 O O . GLN A 1 99 ? -5.374 -10.945 1.701 1.00 98.00 99 GLN A O 1
ATOM 795 N N . ASP A 1 100 ? -4.049 -11.152 3.485 1.00 97.50 100 ASP A N 1
ATOM 796 C CA . ASP A 1 100 ? -5.123 -11.061 4.476 1.00 97.50 100 ASP A CA 1
ATOM 797 C C . ASP A 1 100 ? -5.747 -9.658 4.539 1.00 97.50 100 ASP A C 1
ATOM 799 O O . ASP A 1 100 ? -6.899 -9.519 4.949 1.00 97.50 100 ASP A O 1
ATOM 803 N N . LYS A 1 101 ? -5.001 -8.630 4.113 1.00 98.12 101 LYS A N 1
ATOM 804 C CA . LYS A 1 101 ? -5.454 -7.233 4.085 1.00 98.12 101 LYS A CA 1
ATOM 805 C C . LYS A 1 101 ? -5.367 -6.570 2.717 1.00 98.12 101 LYS A C 1
ATOM 807 O O . LYS A 1 101 ? -6.036 -5.558 2.531 1.00 98.12 101 LYS A O 1
ATOM 812 N N . VAL A 1 102 ? -4.537 -7.063 1.795 1.00 98.56 102 VAL A N 1
ATOM 813 C CA . VAL A 1 102 ? -4.281 -6.393 0.510 1.00 98.56 102 VAL A CA 1
ATOM 814 C C . VAL A 1 102 ? -4.843 -7.187 -0.657 1.00 98.56 102 VAL A C 1
ATOM 816 O O . VAL A 1 102 ? -4.505 -8.357 -0.823 1.00 98.56 102 VAL A O 1
ATOM 819 N N . THR A 1 103 ? -5.625 -6.519 -1.505 1.00 98.44 103 THR A N 1
ATOM 820 C CA . THR A 1 103 ? -6.093 -7.059 -2.790 1.00 98.44 103 THR A CA 1
ATOM 821 C C . THR A 1 103 ? -5.754 -6.084 -3.913 1.00 98.44 103 THR A C 1
ATOM 823 O O . THR A 1 103 ? -5.856 -4.874 -3.727 1.00 98.44 103 THR A O 1
ATOM 826 N N . ALA A 1 104 ? -5.336 -6.601 -5.067 1.00 97.88 104 ALA A N 1
ATOM 827 C CA . ALA A 1 104 ? -5.099 -5.810 -6.268 1.00 97.88 104 ALA A CA 1
ATOM 828 C C . ALA A 1 104 ? -6.163 -6.115 -7.327 1.00 97.88 104 ALA A C 1
ATOM 830 O O . ALA A 1 104 ? -6.556 -7.265 -7.504 1.00 97.88 104 ALA A O 1
ATOM 831 N N . HIS A 1 105 ? -6.612 -5.077 -8.024 1.00 97.62 105 HIS A N 1
ATOM 832 C CA . HIS A 1 105 ? -7.684 -5.118 -9.013 1.00 97.62 105 HIS A CA 1
ATOM 833 C C . HIS A 1 105 ? -7.223 -4.462 -10.317 1.00 97.62 105 HIS A C 1
ATOM 835 O O . HIS A 1 105 ? -6.404 -3.541 -10.299 1.00 97.62 105 HIS A O 1
ATOM 841 N N . PHE A 1 106 ? -7.774 -4.917 -11.438 1.00 94.00 106 PHE A N 1
ATOM 842 C CA . PHE A 1 106 ? -7.636 -4.248 -12.731 1.00 94.00 106 PHE A CA 1
ATOM 843 C C . PHE A 1 106 ? -8.700 -3.156 -12.884 1.00 94.00 106 PHE A C 1
ATOM 845 O O . PHE A 1 106 ? -9.886 -3.465 -12.617 1.00 94.00 106 PHE A O 1
#

Foldseek 3Di:
DCPDPVCVVQVPPPPDDDPVNVVVVVVVLVVVLVVLVVCCVVVVAADAEEAECCQQVPNVLVQVVPVVSVRSHQAYEYEYPDVVRQVNNVVSCVVSVPPNHYHYYD

pLDDT: mean 92.22, std 11.43, range [54.34, 98.69]

Sequence (106 aa):
MYDNANTVEKSFDLNYISEHLIQAQWAEFIELKKVITELYHRLNRPLSILDIGIGNARIPKHLSGVKEIWDMVALYDGTDNAQSCVDISEKNIAALNIQDKVTAHF

Radius of gyration: 15.81 Å; chains: 1; bounding box: 34×31×40 Å

Secondary structure (DSSP, 8-state):
---SHHHHHHHT-TT---HHHHHHHHHHHHHHHHHHHHHHHHHTSPEEEEEET-TTTHHHHHHHT-HHHHTTEEEEEEE-SSHHHHHHHHHHHHHHT-TTTEEEE-